Protein AF-A0A2T7DPM6-F1 (afdb_monomer_lite)

Radius of gyration: 27.2 Å; chains: 1; bounding box: 51×29×97 Å

Secondary structure (DSSP, 8-state):
----EEEEEEEE----GGG--STTEEEEEEEEETTEEEEPPPBTT-EEEEEEEEE----S-S---EEEEEEEEE---HHHHHHHHHHHHHHHHHHHHHHHHHHHS-------

Organism: NCBI:txid1504633

Foldseek 3Di:
DDWDKDKDFQAFDDDPCVVLPAPQKWKKKWKDKPNDIDIADTHSRRGGRDMDIGTDDPDPDPDIDIDIDMDIDRRDPVVVVVVVVVVVVVVVVVVVVVVVVCVVVDPPPPDD

pLDDT: mean 74.14, std 14.97, range [44.91, 93.62]

Sequence (112 aa):
MASSYLVVHVGDANVPSSSSTTPGTSYYVELRFNGQSARTEMKENARWNHIIRFPRRERPKAHYSLAIKLNCVLVGNPSKQALYLDRENYFKKKLRERERTARRFGPCTATT

Structure (mmCIF, N/CA/C/O backbone):
data_AF-A0A2T7DPM6-F1
#
_entry.id   AF-A0A2T7DPM6-F1
#
loop_
_atom_site.group_PDB
_atom_site.id
_atom_site.type_symbol
_atom_site.label_atom_id
_atom_site.label_alt_id
_atom_site.label_comp_id
_atom_site.label_asym_id
_atom_site.label_entity_id
_atom_site.label_seq_id
_atom_site.pdbx_PDB_ins_code
_atom_site.Cartn_x
_atom_site.Cartn_y
_atom_site.Cartn_z
_atom_site.occupancy
_atom_site.B_iso_or_equiv
_atom_site.auth_seq_id
_atom_site.auth_comp_id
_atom_site.auth_asym_id
_atom_site.auth_atom_id
_atom_site.pdbx_PDB_model_num
ATOM 1 N N . MET A 1 1 ? -10.639 0.651 30.450 1.00 49.66 1 MET A N 1
ATOM 2 C CA . MET A 1 1 ? -11.347 0.698 29.150 1.00 49.66 1 MET A CA 1
ATOM 3 C C . MET A 1 1 ? -10.593 -0.168 28.152 1.00 49.66 1 MET A C 1
ATOM 5 O O . MET A 1 1 ? -9.413 0.078 27.938 1.00 49.66 1 MET A O 1
ATOM 9 N N . ALA A 1 2 ? -11.222 -1.204 27.595 1.00 57.00 2 ALA A N 1
ATOM 10 C CA . ALA A 1 2 ? -10.594 -2.050 26.581 1.00 57.00 2 ALA A CA 1
ATOM 11 C C . ALA A 1 2 ? -10.635 -1.332 25.223 1.00 57.00 2 ALA A C 1
ATOM 13 O O . ALA A 1 2 ? -11.700 -1.177 24.627 1.00 57.00 2 ALA A O 1
ATOM 14 N N . SER A 1 3 ? -9.483 -0.861 24.746 1.00 66.81 3 SER A N 1
ATOM 15 C CA . SER A 1 3 ? -9.384 -0.276 23.408 1.00 66.81 3 SER A CA 1
ATOM 16 C C . SER A 1 3 ? -9.485 -1.394 22.371 1.00 66.81 3 SER A C 1
ATOM 18 O O . SER A 1 3 ? -8.663 -2.309 22.347 1.00 66.81 3 SER A O 1
ATOM 20 N N . SER A 1 4 ? -10.528 -1.353 21.544 1.00 79.38 4 SER A N 1
ATOM 21 C CA . SER A 1 4 ? -10.711 -2.296 20.440 1.00 79.38 4 SER A CA 1
ATOM 22 C C . SER A 1 4 ? -9.946 -1.804 19.212 1.00 79.38 4 SER A C 1
ATOM 24 O O . SER A 1 4 ? -10.062 -0.636 18.839 1.00 79.38 4 SER A O 1
ATOM 26 N N . TYR A 1 5 ? -9.206 -2.688 18.546 1.00 85.62 5 TYR A N 1
ATOM 27 C CA . TYR A 1 5 ? -8.448 -2.361 17.335 1.00 85.62 5 TYR A CA 1
ATOM 28 C C . TYR A 1 5 ? -8.879 -3.256 16.178 1.00 85.62 5 TYR A C 1
ATOM 30 O O . TYR A 1 5 ? -9.070 -4.456 16.359 1.00 85.62 5 TYR A O 1
ATOM 38 N N . LEU A 1 6 ? -8.970 -2.683 14.978 1.00 86.81 6 LEU A N 1
ATOM 39 C CA . LEU A 1 6 ? -8.914 -3.469 13.752 1.00 86.81 6 LEU A CA 1
ATOM 40 C C . LEU A 1 6 ? -7.441 -3.712 13.421 1.00 86.81 6 LEU A C 1
ATOM 42 O O . LEU A 1 6 ? -6.665 -2.764 13.299 1.00 86.81 6 LEU A O 1
ATOM 46 N N . VAL A 1 7 ? -7.066 -4.976 13.264 1.00 90.50 7 VAL A N 1
ATOM 47 C CA . VAL A 1 7 ? -5.715 -5.375 12.869 1.00 90.50 7 VAL A CA 1
ATOM 48 C C . VAL A 1 7 ? -5.770 -5.860 11.428 1.00 90.50 7 VAL A C 1
ATOM 50 O O . VAL A 1 7 ? -6.527 -6.772 11.112 1.00 90.50 7 VAL A O 1
ATOM 53 N N . VAL A 1 8 ? -4.977 -5.240 10.557 1.00 90.75 8 VAL A N 1
ATOM 54 C CA . VAL A 1 8 ? -4.863 -5.620 9.148 1.00 90.75 8 VAL A CA 1
ATOM 55 C C . VAL A 1 8 ? -3.450 -6.128 8.901 1.00 90.75 8 VAL A C 1
ATOM 57 O O . VAL A 1 8 ? -2.476 -5.403 9.115 1.00 90.75 8 VAL A O 1
ATOM 60 N N . HIS A 1 9 ? -3.348 -7.377 8.456 1.00 93.56 9 HIS A N 1
ATOM 61 C CA . HIS A 1 9 ? -2.093 -7.983 8.032 1.00 93.56 9 HIS A CA 1
ATOM 62 C C . HIS A 1 9 ? -1.943 -7.826 6.517 1.00 93.56 9 HIS A C 1
ATOM 64 O O . HIS A 1 9 ? -2.695 -8.423 5.748 1.00 93.56 9 HIS A O 1
ATOM 70 N N . VAL A 1 10 ? -0.982 -7.012 6.086 1.00 91.31 10 VAL A N 1
ATOM 71 C CA . VAL A 1 10 ? -0.652 -6.822 4.671 1.00 91.31 10 VAL A CA 1
ATOM 72 C C . VAL A 1 10 ? 0.499 -7.764 4.323 1.00 91.31 10 VAL A C 1
ATOM 74 O O . VAL A 1 10 ? 1.653 -7.476 4.639 1.00 91.31 10 VAL A O 1
ATOM 77 N N . GLY A 1 11 ? 0.173 -8.908 3.715 1.00 91.00 11 GLY A N 1
ATOM 78 C CA . GLY A 1 11 ? 1.147 -9.917 3.286 1.00 91.00 11 GLY A CA 1
ATOM 79 C C . GLY A 1 11 ? 1.816 -9.517 1.976 1.00 91.00 11 GLY A C 1
ATOM 80 O O . GLY A 1 11 ? 2.843 -8.835 1.969 1.00 91.00 11 GLY A O 1
ATOM 81 N N . ASP A 1 12 ? 1.199 -9.909 0.872 1.00 90.75 12 ASP A N 1
ATOM 82 C CA . ASP A 1 12 ? 1.675 -9.689 -0.486 1.00 90.75 12 ASP A CA 1
ATOM 83 C C . ASP A 1 12 ? 0.526 -9.347 -1.443 1.00 90.75 12 ASP A C 1
ATOM 85 O O . ASP A 1 12 ? -0.652 -9.512 -1.121 1.00 90.75 12 ASP A O 1
ATOM 89 N N . ALA A 1 13 ? 0.878 -8.822 -2.614 1.00 86.94 13 ALA A N 1
ATOM 90 C CA . ALA A 1 13 ? -0.063 -8.573 -3.695 1.00 86.94 13 ALA A CA 1
ATOM 91 C C . ALA A 1 13 ? 0.409 -9.267 -4.974 1.00 86.94 13 ALA A C 1
ATOM 93 O O . ALA A 1 13 ? 1.569 -9.142 -5.366 1.00 86.94 13 ALA A O 1
ATOM 94 N N . ASN A 1 14 ? -0.512 -9.952 -5.654 1.00 85.56 14 ASN A N 1
ATOM 95 C CA . ASN A 1 14 ? -0.246 -10.504 -6.975 1.00 85.56 14 ASN A CA 1
ATOM 96 C C . ASN A 1 14 ? -0.297 -9.376 -8.014 1.00 85.56 14 ASN A C 1
ATOM 98 O O . ASN A 1 14 ? -1.375 -8.894 -8.366 1.00 85.56 14 ASN A O 1
ATOM 102 N N . VAL A 1 15 ? 0.873 -8.929 -8.466 1.00 78.00 15 VAL A N 1
ATOM 103 C CA . VAL A 1 15 ? 0.995 -7.875 -9.475 1.00 78.00 15 VAL A CA 1
ATOM 104 C C . VAL A 1 15 ? 1.162 -8.528 -10.850 1.00 78.00 15 VAL A C 1
ATOM 106 O O . VAL A 1 15 ? 2.142 -9.247 -11.055 1.00 78.00 15 VAL A O 1
ATOM 109 N N . PRO A 1 16 ? 0.235 -8.308 -11.803 1.00 70.56 16 PRO A N 1
ATOM 110 C CA . PRO A 1 16 ? 0.337 -8.903 -13.128 1.00 70.56 16 PRO A CA 1
ATOM 111 C C . PRO A 1 16 ? 1.601 -8.416 -13.845 1.00 70.56 16 PRO A C 1
ATOM 113 O O . PRO A 1 16 ? 1.900 -7.224 -13.892 1.00 70.56 16 PRO A O 1
ATOM 116 N N . SER A 1 17 ? 2.340 -9.348 -14.445 1.00 60.59 17 SER A N 1
ATOM 117 C CA . SER A 1 17 ? 3.647 -9.103 -15.077 1.00 60.59 17 SER A CA 1
ATOM 118 C C . SER A 1 17 ? 3.603 -8.090 -16.230 1.00 60.59 17 SER A C 1
ATOM 120 O O . SER A 1 17 ? 4.630 -7.537 -16.612 1.00 60.59 17 SER A O 1
ATOM 122 N N . SER A 1 18 ? 2.415 -7.798 -16.767 1.00 54.69 18 SER A N 1
ATOM 123 C CA . SER A 1 18 ? 2.198 -6.765 -17.783 1.00 54.69 18 SER A CA 1
ATOM 124 C C . SER A 1 18 ? 2.455 -5.339 -17.281 1.00 54.69 18 SER A C 1
ATOM 126 O O . SER A 1 18 ? 2.639 -4.444 -18.103 1.00 54.69 18 SER A O 1
ATOM 128 N N . SER A 1 19 ? 2.516 -5.111 -15.962 1.00 53.97 19 SER A N 1
ATOM 129 C CA . SER A 1 19 ? 2.897 -3.818 -15.377 1.00 53.97 1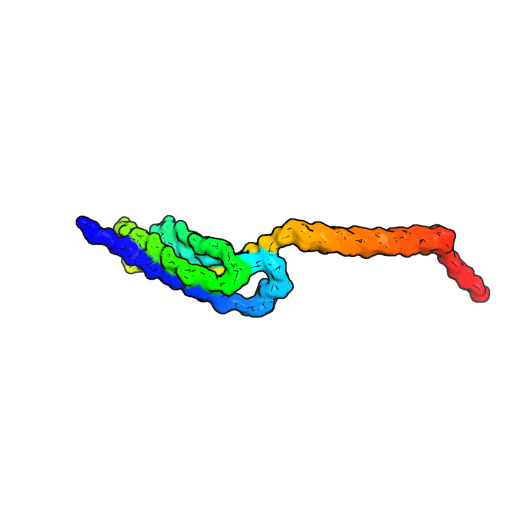9 SER A CA 1
ATOM 130 C C . SER A 1 19 ? 4.359 -3.750 -14.918 1.00 53.97 19 SER A C 1
ATOM 132 O O . SER A 1 19 ? 4.805 -2.688 -14.491 1.00 53.97 19 SER A O 1
ATOM 134 N N . SER A 1 20 ? 5.113 -4.859 -14.972 1.00 50.38 20 SER A N 1
ATOM 135 C CA . SER A 1 20 ? 6.430 -4.992 -14.326 1.00 50.38 20 SER A CA 1
ATOM 136 C C . SER A 1 20 ? 7.628 -4.895 -15.272 1.00 50.38 20 SER A C 1
ATOM 138 O O . SER A 1 20 ? 8.747 -5.206 -14.868 1.00 50.38 20 SER A O 1
ATOM 140 N N . THR A 1 21 ? 7.444 -4.474 -16.524 1.00 51.62 21 THR A N 1
ATOM 141 C CA . THR A 1 21 ? 8.556 -4.391 -17.487 1.00 51.62 21 THR A CA 1
ATOM 142 C C . THR A 1 21 ? 9.568 -3.296 -17.132 1.00 51.62 21 THR A C 1
ATOM 144 O O . THR A 1 21 ? 10.673 -3.284 -17.673 1.00 51.62 21 THR A O 1
ATOM 147 N N . THR A 1 22 ? 9.224 -2.389 -16.211 1.00 58.03 22 THR A N 1
ATOM 148 C CA . THR A 1 22 ? 10.083 -1.261 -15.841 1.00 58.03 22 THR A CA 1
ATOM 149 C C . THR A 1 22 ? 10.849 -1.553 -14.545 1.00 58.03 22 THR A C 1
ATOM 151 O O . THR A 1 22 ? 10.263 -1.489 -13.456 1.00 58.03 22 THR A O 1
ATOM 154 N N . PRO A 1 23 ? 12.161 -1.855 -14.610 1.00 63.22 23 PRO A N 1
ATOM 155 C CA . PRO A 1 23 ? 12.997 -1.943 -13.416 1.00 63.22 23 PRO A CA 1
ATOM 156 C C . PRO A 1 23 ? 12.974 -0.616 -12.640 1.00 63.22 23 PRO A C 1
ATOM 158 O O . PRO A 1 23 ? 13.091 0.453 -13.240 1.00 63.22 23 PRO A O 1
ATOM 161 N N . GLY A 1 24 ? 12.834 -0.693 -11.312 1.00 67.25 24 GLY A N 1
ATOM 162 C CA . GLY A 1 24 ? 12.637 0.466 -10.428 1.00 67.25 24 GLY A CA 1
ATOM 163 C C . GLY A 1 24 ? 11.172 0.773 -10.095 1.00 67.25 24 GLY A C 1
ATOM 164 O O . GLY A 1 24 ? 10.876 1.826 -9.539 1.00 67.25 24 GLY A O 1
ATOM 165 N N . THR A 1 25 ? 10.225 -0.111 -10.423 1.00 76.56 25 THR A N 1
ATOM 166 C CA . THR A 1 25 ? 8.833 0.051 -9.974 1.00 76.56 25 THR A CA 1
ATOM 167 C C . THR A 1 25 ? 8.697 -0.414 -8.526 1.00 76.56 25 THR A C 1
ATOM 169 O O . THR A 1 25 ? 8.928 -1.580 -8.223 1.00 76.56 25 THR A O 1
ATOM 172 N N . SER A 1 26 ? 8.304 0.493 -7.635 1.00 85.12 26 SER A N 1
ATOM 173 C CA . SER A 1 26 ? 7.989 0.207 -6.236 1.00 85.12 26 SER A CA 1
ATOM 174 C C . SER A 1 26 ? 6.490 0.304 -5.983 1.00 85.12 26 SER A C 1
ATOM 176 O O . SER A 1 26 ? 5.796 1.132 -6.569 1.00 85.12 26 SER A O 1
ATOM 178 N N . TYR A 1 27 ? 5.987 -0.517 -5.071 1.00 87.06 27 TYR A N 1
ATOM 179 C CA . TYR A 1 27 ? 4.572 -0.589 -4.728 1.00 87.06 27 TYR A CA 1
ATOM 180 C C . TYR A 1 27 ? 4.359 -0.214 -3.269 1.00 87.06 27 TYR A C 1
ATOM 182 O O . TYR A 1 27 ? 5.204 -0.496 -2.420 1.00 87.06 27 TYR A O 1
ATOM 190 N N . TYR A 1 28 ? 3.203 0.359 -2.953 1.00 90.38 28 TYR A N 1
ATOM 191 C CA . TYR A 1 28 ? 2.735 0.498 -1.575 1.00 90.38 28 TYR A CA 1
ATOM 192 C C . TYR A 1 28 ? 1.218 0.334 -1.504 1.00 90.38 28 TYR A C 1
ATOM 194 O O . TYR A 1 28 ? 0.493 0.632 -2.457 1.00 90.38 28 TYR A O 1
ATOM 202 N N . VAL A 1 29 ? 0.734 -0.121 -0.354 1.00 92.38 29 VAL A N 1
ATOM 203 C CA . VAL A 1 29 ? -0.693 -0.262 -0.074 1.00 92.38 29 VAL A CA 1
ATOM 204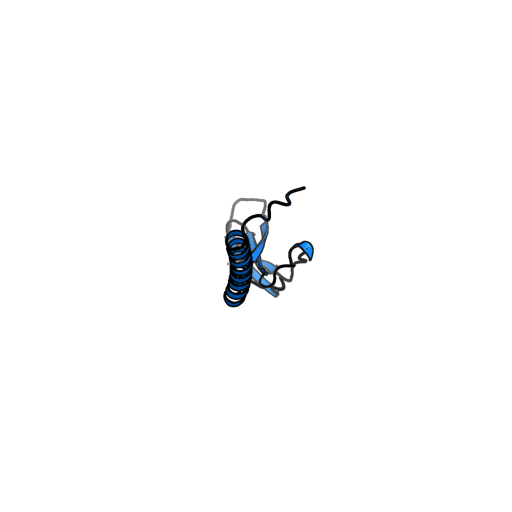 C C . VAL A 1 29 ? -1.136 0.899 0.800 1.00 92.38 29 VAL A C 1
ATOM 206 O O . VAL A 1 29 ? -0.529 1.180 1.832 1.00 92.38 29 VAL A O 1
ATOM 209 N N . GLU A 1 30 ? -2.207 1.571 0.393 1.00 93.62 30 GLU A N 1
ATOM 210 C CA . GLU A 1 30 ? -2.927 2.538 1.213 1.00 93.62 30 GLU A CA 1
ATOM 211 C C . GLU A 1 30 ? -4.199 1.877 1.754 1.00 93.62 30 GLU A C 1
ATOM 213 O O . GLU A 1 30 ? -5.039 1.380 1.001 1.00 93.62 30 GLU A O 1
ATOM 218 N N . LEU A 1 31 ? -4.330 1.869 3.077 1.00 92.62 31 LEU A N 1
ATOM 219 C CA . LEU A 1 31 ? -5.487 1.371 3.802 1.00 92.62 31 LEU A CA 1
ATOM 220 C C . LEU A 1 31 ? -6.254 2.549 4.384 1.00 92.62 31 LEU A C 1
ATOM 222 O O . LEU A 1 31 ? -5.674 3.415 5.043 1.00 92.62 31 LEU A O 1
ATOM 226 N N . ARG A 1 32 ? -7.572 2.556 4.197 1.00 90.56 32 ARG A N 1
ATOM 227 C CA . ARG A 1 32 ? -8.462 3.534 4.821 1.00 90.56 32 ARG A CA 1
ATOM 228 C C . ARG A 1 32 ? -9.534 2.830 5.628 1.00 90.56 32 ARG A C 1
ATOM 230 O O . ARG A 1 32 ? -10.309 2.044 5.089 1.00 90.56 32 ARG A O 1
ATOM 237 N N . PHE A 1 33 ? -9.597 3.159 6.911 1.00 87.94 33 PHE A N 1
ATOM 238 C CA . PHE A 1 33 ? -10.586 2.630 7.834 1.00 87.94 33 PHE A CA 1
ATOM 239 C C . PHE A 1 33 ? -11.135 3.744 8.716 1.00 87.94 33 PHE A C 1
ATOM 241 O O . PHE A 1 33 ? -10.394 4.431 9.415 1.00 87.94 33 PHE A O 1
ATOM 248 N N . ASN A 1 34 ? -12.455 3.924 8.704 1.00 84.06 34 ASN A N 1
ATOM 249 C CA . ASN A 1 34 ? -13.153 4.847 9.602 1.00 84.06 34 ASN A CA 1
ATOM 250 C C . ASN A 1 34 ? -12.569 6.284 9.629 1.00 84.06 34 ASN A C 1
ATOM 252 O O . ASN A 1 34 ? -12.461 6.921 10.678 1.00 84.06 34 ASN A O 1
ATOM 256 N N . GLY A 1 35 ? -12.185 6.809 8.460 1.00 81.94 35 GLY A N 1
ATOM 257 C CA . GLY A 1 35 ? -11.573 8.138 8.319 1.00 81.94 35 GLY A CA 1
ATOM 258 C C . GLY A 1 35 ? -10.107 8.229 8.756 1.00 81.94 35 GLY A C 1
ATOM 259 O O . GLY A 1 35 ? -9.556 9.322 8.763 1.00 81.94 35 GLY A O 1
ATOM 260 N N . GLN A 1 36 ? -9.482 7.111 9.115 1.00 87.00 36 GLN A N 1
ATOM 261 C CA . GLN A 1 36 ? -8.041 6.999 9.299 1.00 87.00 36 GLN A CA 1
ATOM 262 C C . GLN A 1 36 ? -7.430 6.402 8.035 1.00 87.00 36 GLN A C 1
ATOM 264 O O . GLN A 1 36 ? -7.997 5.487 7.438 1.00 87.00 36 GLN A O 1
ATOM 269 N N . SER A 1 37 ? -6.273 6.915 7.643 1.00 90.62 37 SER A N 1
ATOM 270 C CA . SER A 1 37 ? -5.477 6.400 6.535 1.00 90.62 37 SER A CA 1
ATOM 271 C C . SER A 1 37 ? -4.131 5.930 7.060 1.00 90.62 37 SER A C 1
ATOM 273 O O . SER A 1 37 ? -3.492 6.637 7.838 1.00 90.62 37 SER A O 1
ATOM 275 N N . ALA A 1 38 ? -3.686 4.770 6.605 1.00 91.06 38 ALA A N 1
ATOM 276 C CA . ALA A 1 38 ? -2.344 4.266 6.840 1.00 91.06 38 ALA A CA 1
ATOM 277 C C . ALA A 1 38 ? -1.774 3.744 5.524 1.00 91.06 38 ALA A C 1
ATOM 279 O O . ALA A 1 38 ? -2.519 3.326 4.638 1.00 91.06 38 ALA A O 1
ATOM 280 N N . ARG A 1 39 ? -0.452 3.758 5.397 1.00 92.25 39 ARG A N 1
ATOM 281 C CA . ARG A 1 39 ? 0.239 3.210 4.231 1.00 92.25 39 ARG A CA 1
ATOM 282 C C . ARG A 1 39 ? 1.357 2.282 4.663 1.00 92.25 39 ARG A C 1
ATOM 284 O O . ARG A 1 39 ? 1.943 2.488 5.723 1.00 92.25 39 ARG A O 1
ATOM 291 N N . THR A 1 40 ? 1.647 1.287 3.840 1.00 91.69 40 THR A N 1
ATOM 292 C CA . THR A 1 40 ? 2.851 0.469 3.990 1.00 91.69 40 THR A CA 1
ATOM 293 C C . THR A 1 40 ? 4.076 1.202 3.447 1.00 91.69 40 THR A C 1
ATOM 295 O O . THR A 1 40 ? 3.965 2.211 2.745 1.00 91.69 40 THR A O 1
ATOM 298 N N . GLU A 1 41 ? 5.255 0.662 3.739 1.00 89.25 41 GLU A N 1
ATOM 299 C CA . GLU A 1 41 ? 6.491 1.043 3.058 1.00 89.25 41 GLU A CA 1
ATOM 300 C C . GLU A 1 41 ? 6.416 0.759 1.553 1.00 89.25 41 GLU A C 1
ATOM 302 O O . GLU A 1 41 ? 5.619 -0.066 1.095 1.00 89.25 41 GLU A O 1
ATOM 307 N N . MET A 1 42 ? 7.262 1.433 0.778 1.00 88.38 42 MET A N 1
ATOM 308 C CA . MET A 1 42 ? 7.413 1.149 -0.645 1.00 88.38 42 MET A CA 1
ATOM 309 C C . MET A 1 42 ? 8.329 -0.059 -0.844 1.00 88.38 42 MET A C 1
ATOM 311 O O . MET A 1 42 ? 9.432 -0.089 -0.307 1.00 88.38 42 MET A O 1
ATOM 315 N N . LYS A 1 43 ? 7.879 -1.052 -1.616 1.00 85.06 43 LYS A N 1
ATOM 316 C CA . LYS A 1 43 ? 8.653 -2.260 -1.926 1.00 85.06 43 LYS A CA 1
ATOM 317 C C . LYS A 1 43 ? 8.496 -2.666 -3.384 1.00 85.06 43 LYS A C 1
ATOM 319 O O . LYS A 1 43 ? 7.384 -2.692 -3.902 1.00 85.06 43 LYS A O 1
ATOM 324 N N . GLU A 1 44 ? 9.597 -3.033 -4.032 1.00 82.69 44 GLU A N 1
ATOM 325 C CA . GLU A 1 44 ? 9.605 -3.454 -5.443 1.00 82.69 44 GLU A CA 1
ATOM 326 C C . GLU A 1 44 ? 8.925 -4.809 -5.663 1.00 82.69 44 GLU A C 1
ATOM 328 O O . GLU A 1 44 ? 8.250 -5.021 -6.663 1.00 82.69 44 GLU A O 1
ATOM 333 N N . ASN A 1 45 ? 9.047 -5.721 -4.699 1.00 82.81 45 ASN A N 1
ATOM 334 C CA . ASN A 1 45 ? 8.499 -7.073 -4.794 1.00 82.81 45 ASN A CA 1
ATOM 335 C C . ASN A 1 45 ? 7.030 -7.186 -4.355 1.00 82.81 45 ASN A C 1
ATOM 337 O O . ASN A 1 45 ? 6.501 -8.291 -4.357 1.00 82.81 45 ASN A O 1
ATOM 341 N N . ALA A 1 46 ? 6.393 -6.085 -3.935 1.00 85.19 46 ALA A N 1
ATOM 342 C CA . ALA A 1 46 ? 5.027 -6.073 -3.402 1.00 85.19 46 ALA A CA 1
ATOM 343 C C . ALA A 1 46 ? 4.781 -7.090 -2.258 1.00 85.19 46 ALA A C 1
ATOM 345 O O . ALA A 1 46 ? 3.686 -7.638 -2.129 1.00 85.19 46 ALA A O 1
ATOM 346 N N . ARG A 1 47 ? 5.797 -7.348 -1.415 1.00 89.00 47 ARG A N 1
ATOM 347 C CA . ARG A 1 47 ? 5.692 -8.208 -0.218 1.00 89.00 47 ARG A CA 1
ATOM 348 C C . ARG A 1 47 ? 6.044 -7.420 1.034 1.00 89.00 47 ARG A C 1
ATOM 350 O O . ARG A 1 47 ? 7.212 -7.111 1.280 1.00 89.00 47 ARG A O 1
ATOM 357 N N . TRP A 1 48 ? 5.048 -7.105 1.852 1.00 92.12 48 TRP A N 1
ATOM 358 C CA . TRP A 1 48 ? 5.229 -6.260 3.029 1.00 92.12 48 TRP A CA 1
ATOM 359 C C . TRP A 1 48 ? 5.416 -7.055 4.309 1.00 92.12 48 TRP A C 1
ATOM 361 O O . TRP A 1 48 ? 6.349 -6.724 5.040 1.00 92.12 48 TRP A O 1
ATOM 371 N N . ASN A 1 49 ? 4.589 -8.079 4.550 1.00 91.50 49 ASN A N 1
ATOM 372 C CA . ASN A 1 49 ? 4.464 -8.751 5.853 1.00 91.50 49 ASN A CA 1
ATOM 373 C C . ASN A 1 49 ? 4.339 -7.735 6.998 1.00 91.50 49 ASN A C 1
ATOM 375 O O . ASN A 1 49 ? 5.038 -7.804 8.007 1.00 91.50 49 ASN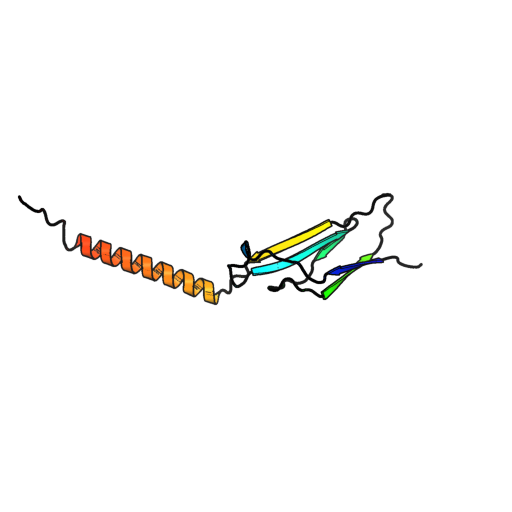 A O 1
ATOM 379 N N . HIS A 1 50 ? 3.488 -6.731 6.789 1.00 89.12 50 HIS A N 1
ATOM 380 C CA . HIS A 1 50 ? 3.376 -5.573 7.662 1.00 89.12 50 HIS A CA 1
ATOM 381 C C . HIS A 1 50 ? 2.020 -5.552 8.363 1.00 89.12 50 HIS A C 1
ATOM 383 O O . HIS A 1 50 ? 0.978 -5.782 7.746 1.00 89.12 50 HIS A O 1
ATOM 389 N N . ILE A 1 51 ? 2.026 -5.237 9.658 1.00 92.50 51 ILE A N 1
ATOM 390 C CA . ILE A 1 51 ? 0.816 -5.174 10.479 1.00 92.50 51 ILE A CA 1
ATOM 391 C C . ILE A 1 51 ? 0.448 -3.715 10.705 1.00 92.50 51 ILE A C 1
ATOM 393 O O . ILE A 1 51 ? 1.238 -2.934 11.230 1.00 92.50 51 ILE A O 1
ATOM 397 N N . ILE A 1 52 ? -0.781 -3.355 10.346 1.00 91.19 52 ILE A N 1
ATOM 398 C CA . ILE A 1 52 ? -1.339 -2.026 10.589 1.00 91.19 52 ILE A CA 1
ATOM 399 C C . ILE A 1 52 ? -2.507 -2.163 11.561 1.00 91.19 52 ILE A C 1
ATOM 401 O O . ILE A 1 52 ? -3.393 -2.999 11.380 1.00 91.19 52 ILE A O 1
ATOM 405 N N . ARG A 1 53 ? -2.503 -1.337 12.610 1.00 91.00 53 ARG A N 1
ATOM 406 C CA . ARG A 1 53 ? -3.544 -1.319 13.642 1.00 91.00 53 ARG A CA 1
ATOM 407 C C . ARG A 1 53 ? -4.330 -0.021 13.553 1.00 91.00 53 ARG A C 1
ATOM 409 O O . ARG A 1 53 ? -3.749 1.056 13.639 1.00 91.00 53 ARG A O 1
ATOM 416 N N . PHE A 1 54 ? -5.646 -0.130 13.432 1.00 88.12 54 PHE A N 1
ATOM 417 C CA . PHE A 1 54 ? -6.554 1.008 13.463 1.00 88.12 54 PHE A CA 1
ATOM 418 C C . PHE A 1 54 ? -7.352 1.002 14.770 1.00 88.12 54 PHE A C 1
ATOM 420 O O . PHE A 1 54 ? -8.138 0.075 14.991 1.00 88.12 54 PHE A O 1
ATOM 427 N N . PRO A 1 55 ? -7.200 2.012 15.644 1.00 85.69 55 PRO A N 1
ATOM 428 C CA . PRO A 1 55 ? -8.055 2.150 16.816 1.00 85.69 55 PRO A CA 1
ATOM 429 C C . PRO A 1 55 ? -9.512 2.335 16.393 1.00 85.69 55 PRO A C 1
ATOM 431 O O . PRO A 1 55 ? -9.829 3.160 15.523 1.00 85.69 55 PRO A O 1
ATOM 434 N N . ARG A 1 56 ? -10.410 1.577 17.027 1.00 76.94 56 ARG A N 1
ATOM 435 C CA . ARG A 1 56 ? -11.852 1.714 16.836 1.00 76.94 56 ARG A CA 1
ATOM 436 C C . ARG A 1 56 ? -12.279 3.063 17.406 1.00 76.94 56 ARG A C 1
ATOM 438 O O . ARG A 1 56 ? -12.259 3.271 18.612 1.00 76.94 56 ARG A O 1
ATOM 445 N N . ARG A 1 57 ? -12.663 3.989 16.529 1.00 73.44 57 ARG A N 1
ATOM 446 C CA . ARG A 1 57 ? -13.352 5.216 16.942 1.00 73.44 57 ARG A CA 1
ATOM 447 C C . ARG A 1 57 ? -14.835 4.914 17.095 1.00 73.44 57 ARG A C 1
ATOM 449 O O . ARG A 1 57 ? -15.419 4.292 16.202 1.00 73.44 57 ARG A O 1
ATOM 456 N N . GLU A 1 58 ? -15.422 5.377 18.192 1.00 65.62 58 GLU A N 1
ATOM 457 C CA . GLU A 1 58 ? -16.868 5.437 18.386 1.00 65.62 58 GLU A CA 1
ATOM 458 C C . GLU A 1 58 ? -17.443 6.381 17.330 1.00 65.62 58 GLU A C 1
ATOM 460 O O . GLU A 1 58 ? -17.454 7.601 17.465 1.00 65.62 58 GLU A O 1
ATOM 465 N N . ARG A 1 59 ? -17.822 5.814 16.188 1.00 63.41 59 ARG A N 1
ATOM 466 C CA . ARG A 1 59 ? -18.653 6.500 15.210 1.00 63.41 59 ARG A CA 1
ATOM 467 C C . ARG A 1 59 ? -20.025 5.842 15.224 1.00 63.41 59 ARG A C 1
ATOM 469 O O . ARG A 1 59 ? -20.082 4.615 15.261 1.00 63.41 59 ARG A O 1
ATOM 476 N N . PRO A 1 60 ? -21.108 6.619 15.079 1.00 59.28 60 PRO A N 1
ATOM 477 C CA . PRO A 1 60 ? -22.478 6.104 15.082 1.00 59.28 60 PRO A CA 1
ATOM 478 C C . PRO A 1 60 ? -22.845 5.323 13.805 1.00 59.28 60 PRO A C 1
ATOM 480 O O . PRO A 1 60 ? -24.014 5.050 13.559 1.00 59.28 60 PRO A O 1
ATOM 483 N N . LYS A 1 61 ? -21.875 4.981 12.944 1.00 59.62 61 LYS A N 1
ATOM 484 C CA . LYS A 1 61 ? -22.153 4.284 11.685 1.00 59.62 61 LYS A CA 1
ATOM 485 C C . LYS A 1 61 ? -22.164 2.775 11.913 1.00 59.62 61 LYS A C 1
ATOM 487 O O . LYS A 1 61 ? -21.138 2.196 12.254 1.00 59.62 61 LYS A O 1
ATOM 492 N N . ALA A 1 62 ? -23.317 2.163 11.642 1.00 59.34 62 ALA A N 1
ATOM 493 C CA . ALA A 1 62 ? -23.554 0.720 11.704 1.00 59.34 62 ALA A CA 1
ATOM 494 C C . ALA A 1 62 ? -22.706 -0.100 10.708 1.00 59.34 62 ALA A C 1
ATOM 496 O O . ALA A 1 62 ? -22.558 -1.305 10.878 1.00 59.34 62 ALA A O 1
ATOM 497 N N . HIS A 1 63 ? -22.111 0.544 9.697 1.00 66.19 63 HIS A N 1
ATOM 498 C CA . HIS A 1 63 ? -21.266 -0.109 8.699 1.00 66.19 63 HIS A CA 1
ATOM 499 C C . HIS A 1 63 ? -19.818 0.376 8.777 1.00 66.19 63 HIS A C 1
ATOM 501 O O . HIS A 1 63 ? -19.511 1.546 8.529 1.00 66.19 63 HIS A O 1
ATOM 507 N N . TYR A 1 64 ? -18.921 -0.560 9.081 1.00 75.56 64 TYR A N 1
ATOM 508 C CA . TYR A 1 64 ? -17.481 -0.382 8.967 1.0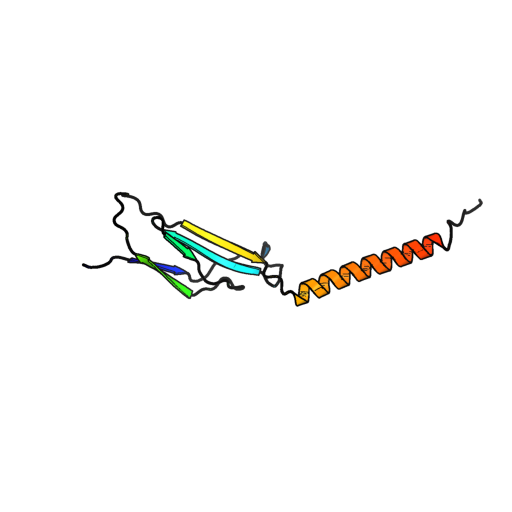0 75.56 64 TYR A CA 1
ATOM 509 C C . TYR A 1 64 ? -17.026 -0.803 7.566 1.00 75.56 64 TYR A C 1
ATOM 511 O O . TYR A 1 64 ? -17.347 -1.898 7.113 1.00 75.56 64 TYR A O 1
ATOM 519 N N . SER A 1 65 ? -16.263 0.051 6.884 1.00 82.94 65 SER A N 1
ATOM 520 C CA . SER A 1 65 ? -15.655 -0.255 5.586 1.00 82.94 65 SER A CA 1
ATOM 521 C C . SER A 1 65 ? -14.140 -0.091 5.655 1.00 82.94 65 SER A C 1
ATOM 523 O O . SER A 1 65 ? -13.624 0.892 6.197 1.00 82.94 65 SER A O 1
ATOM 525 N N . LEU A 1 66 ? -13.432 -1.084 5.118 1.00 87.56 66 LEU A N 1
ATOM 526 C CA . LEU A 1 66 ? -11.996 -1.041 4.871 1.00 87.56 66 LEU A CA 1
ATOM 527 C C . LEU A 1 66 ? -11.802 -0.866 3.367 1.00 87.56 66 LEU A C 1
ATOM 529 O O . LEU A 1 66 ? -12.167 -1.745 2.591 1.00 87.56 66 LEU A O 1
ATOM 533 N N . ALA A 1 67 ? -11.241 0.267 2.957 1.00 89.19 67 ALA A N 1
ATOM 534 C CA . ALA A 1 67 ? -10.832 0.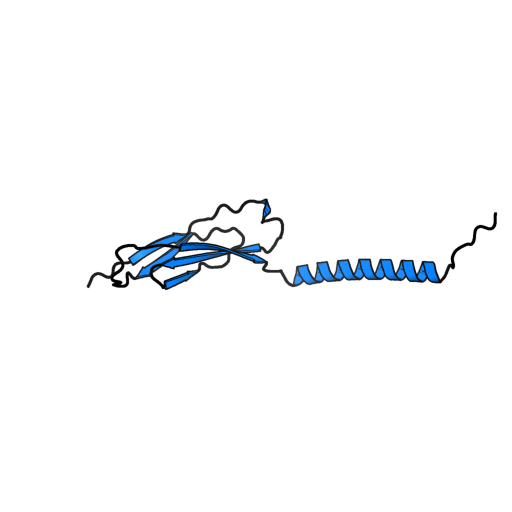475 1.576 1.00 89.19 67 ALA A CA 1
ATOM 535 C C . ALA A 1 67 ? -9.338 0.173 1.445 1.00 89.19 67 ALA A C 1
ATOM 537 O O . ALA A 1 67 ? -8.527 0.667 2.234 1.00 89.19 67 ALA A O 1
ATOM 538 N N . ILE A 1 68 ? -8.992 -0.632 0.445 1.00 91.06 68 ILE A N 1
ATOM 539 C CA . ILE A 1 68 ? -7.625 -1.057 0.148 1.00 91.06 68 ILE A CA 1
ATOM 540 C C . ILE A 1 68 ? -7.288 -0.555 -1.248 1.00 91.06 68 ILE A C 1
ATOM 542 O O . ILE A 1 68 ? -8.037 -0.801 -2.193 1.00 91.06 68 ILE A O 1
ATOM 546 N N . LYS A 1 69 ? -6.168 0.152 -1.381 1.00 91.12 69 LYS A N 1
ATOM 547 C CA . LYS A 1 69 ? -5.677 0.636 -2.669 1.00 91.12 69 LYS A CA 1
ATOM 548 C C . LYS A 1 69 ? -4.211 0.264 -2.838 1.00 91.12 69 LYS A C 1
ATOM 550 O O . LYS A 1 69 ? -3.381 0.639 -2.015 1.00 91.12 69 LYS A O 1
ATOM 555 N N . LEU A 1 70 ? -3.900 -0.451 -3.914 1.00 88.00 70 LEU A N 1
ATOM 556 C CA . LEU A 1 70 ? -2.528 -0.701 -4.343 1.00 88.00 70 LEU A CA 1
ATOM 557 C C . LEU A 1 70 ? -2.087 0.443 -5.257 1.00 88.00 70 LEU A C 1
ATOM 559 O O . LEU A 1 70 ? -2.774 0.763 -6.224 1.00 88.00 70 LEU A O 1
ATOM 563 N N . ASN A 1 71 ? -0.950 1.056 -4.947 1.00 86.56 71 ASN A N 1
ATOM 564 C CA . ASN A 1 71 ? -0.358 2.109 -5.762 1.00 86.56 71 ASN A CA 1
ATOM 565 C C . ASN A 1 71 ? 1.029 1.668 -6.246 1.00 86.56 71 ASN A C 1
ATOM 567 O O . ASN A 1 71 ? 1.779 1.030 -5.504 1.00 86.56 71 ASN A O 1
ATOM 571 N N . CYS A 1 72 ? 1.372 2.039 -7.479 1.00 81.88 72 CYS A N 1
ATOM 572 C CA . CYS A 1 72 ? 2.679 1.812 -8.091 1.00 81.88 72 CYS A CA 1
ATOM 573 C C . CYS A 1 72 ? 3.389 3.149 -8.340 1.00 81.88 72 CYS A C 1
ATOM 575 O O . CYS A 1 72 ? 2.773 4.115 -8.791 1.00 81.88 72 CYS A O 1
ATOM 577 N N . VAL A 1 73 ? 4.688 3.199 -8.064 1.00 79.62 73 VAL A N 1
ATOM 578 C CA . VAL A 1 73 ? 5.544 4.372 -8.258 1.00 79.62 73 VAL A CA 1
ATOM 579 C C . VAL A 1 73 ? 6.789 3.939 -9.018 1.00 79.62 73 VAL A C 1
ATOM 581 O O . VAL A 1 73 ? 7.476 3.004 -8.613 1.00 79.62 73 VAL A O 1
ATOM 584 N N . LEU A 1 74 ? 7.096 4.634 -10.111 1.00 71.75 74 LEU A N 1
ATOM 585 C CA . LEU A 1 74 ? 8.362 4.475 -10.821 1.00 71.75 74 LEU A CA 1
ATOM 586 C C . LEU A 1 74 ? 9.449 5.227 -10.048 1.00 71.75 74 LEU A C 1
ATOM 588 O O . LEU A 1 74 ? 9.590 6.442 -10.173 1.00 71.75 74 LEU A O 1
ATOM 592 N N . VAL A 1 75 ? 10.216 4.504 -9.238 1.00 61.66 75 VAL A N 1
ATOM 593 C CA . VAL A 1 75 ? 11.428 5.019 -8.602 1.00 61.66 75 VAL A CA 1
ATOM 594 C C . VAL A 1 75 ? 12.549 4.886 -9.628 1.00 61.66 75 VAL A C 1
ATOM 596 O O . VAL A 1 75 ? 13.283 3.901 -9.692 1.00 61.66 75 VAL A O 1
ATOM 599 N N . GLY A 1 76 ? 12.626 5.875 -10.518 1.00 52.50 76 GLY A N 1
ATOM 600 C CA . GLY A 1 76 ? 13.708 5.967 -11.487 1.00 52.50 76 GLY A CA 1
ATOM 601 C C . GLY A 1 76 ? 15.047 6.022 -10.759 1.00 52.50 76 GLY A C 1
ATOM 602 O O . GLY A 1 76 ? 15.313 6.955 -10.010 1.00 52.50 76 GLY A O 1
ATOM 603 N N . ASN A 1 77 ? 15.897 5.023 -10.983 1.00 49.88 77 ASN A N 1
ATOM 604 C CA . ASN A 1 77 ? 17.282 5.066 -10.535 1.00 49.88 77 ASN A CA 1
ATOM 605 C C . ASN A 1 77 ? 17.973 6.193 -11.339 1.00 49.88 77 ASN A C 1
ATOM 607 O O . ASN A 1 77 ? 18.055 6.060 -12.569 1.00 49.88 77 ASN A O 1
ATOM 611 N N . PRO A 1 78 ? 18.425 7.306 -10.724 1.00 52.34 78 PRO A N 1
ATOM 612 C CA . PRO A 1 78 ? 18.911 8.481 -11.462 1.00 52.34 78 PRO A CA 1
ATOM 613 C C . PRO A 1 78 ? 20.071 8.128 -12.406 1.00 52.34 78 PRO A C 1
ATOM 615 O O . PRO A 1 78 ? 20.179 8.656 -13.513 1.00 52.34 78 PRO A O 1
ATOM 618 N N . SER A 1 79 ? 20.871 7.128 -12.034 1.00 53.56 79 SER A N 1
ATOM 619 C CA . SER A 1 79 ? 21.982 6.589 -12.822 1.00 53.56 79 SER A CA 1
ATOM 620 C C . SER A 1 79 ? 21.536 5.929 -14.133 1.00 53.56 79 SER A C 1
ATOM 622 O O . SER A 1 79 ? 22.239 6.001 -15.137 1.00 53.56 79 SER A O 1
ATOM 624 N N . LYS A 1 80 ? 20.357 5.290 -14.161 1.00 49.84 80 LYS A N 1
ATOM 625 C CA . LYS A 1 80 ? 19.814 4.677 -15.386 1.00 49.84 80 LYS A CA 1
ATOM 626 C C . LYS A 1 80 ? 19.107 5.702 -16.271 1.00 49.84 80 LYS A C 1
ATOM 628 O O . LYS A 1 80 ? 19.177 5.567 -17.487 1.00 49.84 80 LYS A O 1
ATOM 633 N N . GLN A 1 81 ? 18.494 6.741 -15.697 1.00 50.03 81 GLN A N 1
ATOM 634 C CA . GLN A 1 81 ? 17.968 7.866 -16.483 1.00 50.03 81 GLN A CA 1
ATOM 635 C C . GLN A 1 81 ? 19.087 8.576 -17.250 1.00 50.03 81 GLN A C 1
ATOM 637 O O . GLN A 1 81 ? 18.929 8.819 -18.443 1.00 50.03 81 GLN A O 1
ATOM 642 N N . ALA A 1 82 ? 20.240 8.806 -16.615 1.00 53.31 82 ALA A N 1
ATOM 643 C CA . ALA A 1 82 ? 21.408 9.374 -17.286 1.00 53.31 82 ALA A CA 1
ATOM 644 C C . ALA A 1 82 ? 21.858 8.529 -18.494 1.00 53.31 82 ALA A C 1
ATOM 646 O O . ALA A 1 82 ? 22.076 9.077 -19.570 1.00 53.31 82 ALA A O 1
ATOM 647 N N . LEU A 1 83 ? 21.904 7.197 -18.362 1.00 54.62 83 LEU A N 1
ATOM 648 C CA . LEU A 1 83 ? 22.254 6.293 -19.469 1.00 54.62 83 LEU A CA 1
ATOM 649 C C . LEU A 1 83 ? 21.223 6.305 -20.613 1.00 54.62 83 LEU A C 1
ATOM 651 O O . LEU A 1 83 ? 21.600 6.205 -21.780 1.00 54.62 83 LEU A O 1
ATOM 655 N N . TYR A 1 84 ? 19.928 6.438 -20.306 1.00 53.94 84 TYR A N 1
ATOM 656 C CA . TYR A 1 84 ? 18.882 6.563 -21.328 1.00 53.94 84 TYR A CA 1
ATOM 657 C C . TYR A 1 84 ? 18.963 7.900 -22.075 1.00 53.94 84 TYR A C 1
ATOM 659 O O . TYR A 1 84 ? 18.921 7.912 -23.307 1.00 53.94 84 TYR A O 1
ATOM 667 N N . LEU A 1 85 ? 19.145 9.008 -21.349 1.00 58.84 85 LEU A N 1
ATOM 668 C CA . LEU A 1 85 ? 19.339 10.333 -21.943 1.00 58.84 85 LEU A CA 1
ATOM 669 C C . LEU A 1 85 ? 20.606 10.392 -22.806 1.00 58.84 85 LEU A C 1
ATOM 671 O O . LEU A 1 85 ? 20.586 10.984 -23.885 1.00 58.84 85 LEU A O 1
ATOM 675 N N . ASP A 1 86 ? 21.691 9.747 -22.377 1.00 61.84 86 ASP A N 1
ATOM 676 C CA . ASP A 1 86 ? 22.939 9.711 -23.140 1.00 61.84 86 ASP A CA 1
ATOM 677 C C . ASP A 1 86 ? 22.783 8.914 -24.447 1.00 61.84 86 ASP A C 1
ATOM 679 O O . ASP A 1 86 ? 23.225 9.343 -25.517 1.00 61.84 86 ASP A O 1
ATOM 683 N N . ARG A 1 87 ? 22.027 7.807 -24.411 1.00 66.31 87 ARG A N 1
ATOM 684 C CA . ARG A 1 87 ? 21.709 7.011 -25.605 1.00 66.31 87 ARG A CA 1
ATOM 685 C C . ARG A 1 87 ? 20.835 7.779 -26.604 1.00 66.31 87 ARG A C 1
ATOM 687 O O . ARG A 1 87 ? 21.114 7.744 -27.803 1.00 66.31 87 ARG A O 1
ATOM 694 N N . GLU A 1 88 ? 19.815 8.504 -26.145 1.00 68.31 88 GLU A N 1
ATOM 695 C CA . GLU A 1 88 ? 19.001 9.364 -27.021 1.00 68.31 88 GLU A CA 1
ATOM 696 C C . GLU A 1 88 ? 19.812 10.514 -27.628 1.00 68.31 88 GLU A C 1
ATOM 698 O O . GLU A 1 88 ? 19.676 10.822 -28.818 1.00 68.31 88 GLU A O 1
ATOM 703 N N . ASN A 1 89 ? 20.689 11.134 -26.835 1.00 75.88 89 ASN A N 1
ATOM 704 C CA . ASN A 1 89 ? 21.576 12.191 -27.305 1.00 75.88 89 ASN A CA 1
ATOM 705 C C . ASN A 1 89 ? 22.568 11.675 -28.351 1.00 75.88 89 ASN A C 1
ATOM 707 O O . ASN A 1 89 ? 22.796 12.353 -29.358 1.00 75.88 89 ASN A O 1
ATOM 711 N N . TYR A 1 90 ? 23.091 10.459 -28.175 1.00 75.69 90 TYR A N 1
ATOM 712 C CA . TYR A 1 90 ? 23.933 9.790 -29.163 1.00 75.69 90 TYR A CA 1
ATOM 713 C C . TYR A 1 90 ? 23.198 9.580 -30.495 1.00 75.69 90 TYR A C 1
ATOM 715 O O . TYR A 1 90 ? 23.716 9.960 -31.548 1.00 75.69 90 TYR A O 1
ATOM 723 N N . PHE A 1 91 ? 21.966 9.056 -30.472 1.00 73.88 91 PHE A N 1
ATOM 724 C CA . PHE A 1 91 ? 21.174 8.870 -31.695 1.00 73.88 91 PHE A CA 1
ATOM 725 C C . PHE A 1 91 ? 20.853 10.198 -32.386 1.00 73.88 91 PHE A C 1
ATOM 727 O O . PHE A 1 91 ? 21.064 10.328 -33.594 1.00 73.88 91 PHE A O 1
ATOM 734 N N . LYS A 1 92 ? 20.433 11.220 -31.632 1.00 77.69 92 LYS A N 1
ATOM 735 C CA . LYS A 1 92 ? 20.193 12.570 -32.171 1.00 77.69 92 LYS A CA 1
ATOM 736 C C . LYS A 1 92 ? 21.466 13.200 -32.739 1.00 77.69 92 LYS A C 1
ATOM 738 O O . LYS A 1 92 ? 21.401 13.971 -33.696 1.00 77.69 92 LYS A O 1
ATOM 743 N N . LYS A 1 93 ? 22.639 12.910 -32.167 1.00 80.88 93 LYS A N 1
ATOM 744 C CA . LYS A 1 93 ? 23.932 13.370 -32.695 1.00 80.88 93 LYS A CA 1
ATOM 745 C C . LYS A 1 93 ? 24.276 12.667 -34.010 1.00 80.88 93 LYS A C 1
ATOM 747 O O . LYS A 1 93 ? 24.550 13.353 -34.990 1.00 80.88 93 LYS A O 1
ATOM 752 N N . LYS A 1 94 ? 24.160 11.336 -34.067 1.00 80.44 94 LYS A N 1
ATOM 753 C CA . LYS A 1 94 ? 24.353 10.537 -35.293 1.00 80.44 94 LYS A CA 1
ATOM 754 C C . LYS A 1 94 ? 23.412 10.956 -36.425 1.00 80.44 94 LYS A C 1
ATOM 756 O O . LYS A 1 94 ? 23.839 11.015 -37.576 1.00 80.44 94 LYS A O 1
ATOM 761 N N . LEU A 1 95 ? 22.152 11.264 -36.113 1.00 79.88 95 LEU A N 1
ATOM 762 C CA . LEU A 1 95 ? 21.180 11.741 -37.100 1.00 79.88 95 LEU A CA 1
ATOM 763 C C . LEU A 1 95 ? 21.584 13.115 -37.657 1.00 79.88 95 LEU A C 1
ATOM 765 O O . LEU A 1 95 ? 21.663 13.282 -38.869 1.00 79.88 95 LEU A O 1
ATOM 769 N N . ARG A 1 96 ? 21.954 14.060 -36.781 1.00 79.19 96 ARG A N 1
ATOM 770 C CA . ARG A 1 96 ? 22.445 15.388 -37.187 1.00 79.19 96 ARG A CA 1
ATOM 771 C C . ARG A 1 96 ? 23.743 15.328 -37.992 1.00 79.19 96 ARG A C 1
ATOM 773 O O . ARG A 1 96 ? 23.932 16.132 -38.898 1.00 79.19 96 ARG A O 1
ATOM 780 N N . GLU A 1 97 ? 24.644 14.397 -37.687 1.00 78.00 97 GLU A N 1
ATOM 781 C CA . GLU A 1 97 ? 25.844 14.160 -38.499 1.00 78.00 97 GLU A CA 1
ATOM 782 C C . GLU A 1 97 ? 25.479 13.664 -39.900 1.00 78.00 97 GLU A C 1
ATOM 784 O O . GLU A 1 97 ? 25.991 14.203 -40.877 1.00 78.00 97 GLU A O 1
ATOM 789 N N . ARG A 1 98 ? 24.544 12.712 -40.023 1.00 71.31 98 ARG A N 1
ATOM 790 C CA . ARG A 1 98 ? 24.044 12.254 -41.329 1.00 71.31 98 ARG A CA 1
ATOM 791 C C . ARG A 1 98 ? 23.377 13.376 -42.121 1.00 71.31 98 ARG A C 1
ATOM 793 O O . ARG A 1 98 ? 23.673 13.522 -43.300 1.00 71.31 98 ARG A O 1
ATOM 800 N N . GLU A 1 99 ? 22.548 14.199 -41.483 1.00 73.88 99 GLU A N 1
ATOM 801 C CA . GLU A 1 99 ? 21.927 15.366 -42.124 1.00 73.88 99 GLU A CA 1
ATOM 802 C C . GLU A 1 99 ? 22.964 16.405 -42.573 1.00 73.88 99 GLU A C 1
ATOM 804 O O . GLU A 1 99 ? 22.842 16.974 -43.655 1.00 73.88 99 GLU A O 1
ATOM 809 N N . ARG A 1 100 ? 24.020 16.644 -41.784 1.00 71.62 100 ARG A N 1
ATOM 810 C CA . ARG A 1 100 ? 25.125 17.536 -42.174 1.00 71.62 100 ARG A CA 1
ATOM 811 C C . ARG A 1 100 ? 25.924 16.981 -43.348 1.00 71.62 100 ARG A C 1
ATOM 813 O O . ARG A 1 100 ? 26.292 17.749 -44.232 1.00 71.62 100 ARG A O 1
ATOM 820 N N . THR A 1 101 ? 26.174 15.675 -43.376 1.00 62.97 101 THR A N 1
ATOM 821 C CA . THR A 1 101 ? 26.829 15.007 -44.507 1.00 62.97 101 THR A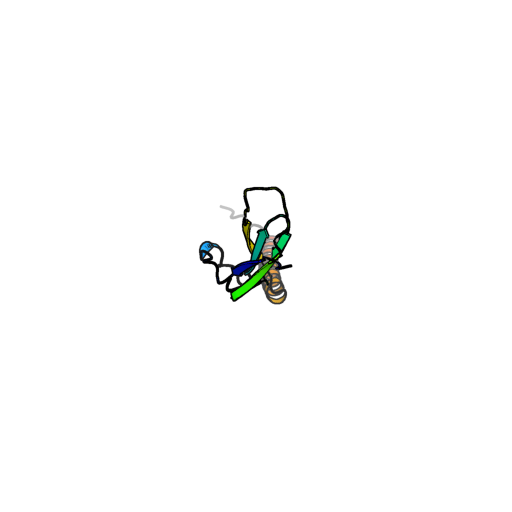 CA 1
ATOM 822 C C . THR A 1 101 ? 25.955 15.085 -45.759 1.00 62.97 101 THR A C 1
ATOM 824 O O . THR A 1 101 ? 26.446 15.490 -46.806 1.00 62.97 101 THR A O 1
ATOM 827 N N . ALA A 1 102 ? 24.650 14.828 -45.641 1.00 61.22 102 ALA A N 1
ATOM 828 C CA . ALA A 1 102 ? 23.690 14.952 -46.741 1.00 61.22 102 ALA A CA 1
ATOM 829 C C . ALA A 1 102 ? 23.517 16.396 -47.253 1.00 61.22 102 ALA A C 1
ATOM 831 O O . ALA A 1 102 ? 23.136 16.601 -48.396 1.00 61.22 102 ALA A O 1
ATOM 832 N N . ARG A 1 103 ? 23.809 17.416 -46.435 1.00 61.94 103 ARG A N 1
ATOM 833 C CA . ARG A 1 103 ? 23.867 18.819 -46.888 1.00 61.94 103 ARG A CA 1
ATOM 834 C C . ARG A 1 103 ? 25.208 19.205 -47.519 1.00 61.94 103 ARG A C 1
ATOM 836 O O . ARG A 1 103 ? 25.248 20.170 -48.271 1.00 61.94 103 ARG A O 1
ATOM 843 N N . ARG A 1 104 ? 26.302 18.502 -47.197 1.00 60.00 104 ARG A N 1
ATOM 844 C CA . ARG A 1 104 ? 27.631 18.733 -47.800 1.00 60.00 104 ARG A CA 1
ATOM 845 C C . ARG A 1 104 ? 27.771 18.075 -49.169 1.00 60.00 104 ARG A C 1
ATOM 847 O O . ARG A 1 104 ? 28.423 18.639 -50.038 1.00 60.00 104 ARG A O 1
ATOM 854 N N . PHE A 1 105 ? 27.153 16.917 -49.357 1.00 55.66 105 PHE A N 1
ATOM 855 C CA . PHE A 1 105 ? 27.000 16.278 -50.658 1.00 55.66 105 PHE A CA 1
ATOM 856 C C . PHE A 1 105 ? 25.585 16.595 -51.140 1.00 55.66 105 PHE A C 1
ATOM 858 O O . PHE A 1 105 ? 24.649 15.899 -50.764 1.00 55.66 105 PHE A O 1
ATOM 865 N N . GLY A 1 106 ? 25.410 17.704 -51.869 1.00 55.50 106 GLY A N 1
ATOM 866 C CA . GLY A 1 106 ? 24.104 18.101 -52.410 1.00 55.50 106 GLY A CA 1
ATOM 867 C C . GLY A 1 106 ? 23.429 16.970 -53.207 1.00 55.50 106 GLY A C 1
ATOM 868 O O . GLY A 1 106 ? 24.104 16.013 -53.589 1.00 55.50 106 GLY A O 1
ATOM 869 N N . PRO A 1 107 ? 22.107 17.045 -53.455 1.00 56.16 107 PRO A N 1
ATOM 870 C CA . PRO A 1 107 ? 21.397 16.002 -54.185 1.00 56.16 107 PRO A CA 1
ATOM 871 C C . PRO A 1 107 ? 22.073 15.786 -55.541 1.00 56.16 107 PRO A C 1
ATOM 873 O O . PRO A 1 107 ? 22.122 16.699 -56.363 1.00 56.16 107 PRO A O 1
ATOM 876 N N . CYS A 1 108 ? 22.615 14.586 -55.762 1.00 51.78 108 CYS A N 1
ATOM 877 C CA . CYS A 1 108 ? 23.081 14.174 -57.076 1.00 51.78 108 CYS A CA 1
ATOM 878 C C . CYS A 1 108 ? 21.860 14.162 -57.997 1.00 51.78 108 CYS A C 1
ATOM 880 O O . CYS A 1 108 ? 21.043 13.243 -57.943 1.00 51.78 108 CYS A O 1
ATOM 882 N N . THR A 1 109 ? 21.702 15.204 -58.807 1.00 51.47 109 THR A N 1
ATOM 883 C CA . THR A 1 109 ? 20.754 15.194 -59.914 1.00 51.47 109 THR A CA 1
ATOM 884 C C . THR A 1 109 ? 21.249 14.152 -60.906 1.00 51.47 109 THR A C 1
ATOM 886 O O . THR A 1 109 ? 22.261 14.356 -61.573 1.00 51.47 109 THR A O 1
ATOM 889 N N . ALA A 1 110 ? 20.571 13.007 -60.952 1.00 48.00 110 ALA A N 1
ATOM 890 C CA . ALA A 1 110 ? 20.744 12.035 -62.015 1.00 48.00 110 ALA A CA 1
ATOM 891 C C . ALA A 1 110 ? 20.183 12.653 -63.303 1.00 48.00 110 ALA A C 1
ATOM 893 O O . ALA A 1 110 ? 18.970 12.685 -63.507 1.00 48.00 110 ALA A O 1
ATOM 894 N N . THR A 1 111 ? 21.059 13.211 -64.135 1.00 44.91 111 THR A N 1
ATOM 895 C CA . THR A 1 111 ? 20.715 13.613 -65.499 1.00 44.91 111 THR A CA 1
ATOM 896 C C . THR A 1 111 ? 20.531 12.330 -66.305 1.00 44.91 111 THR A C 1
ATOM 898 O O . THR A 1 111 ? 21.469 11.540 -66.417 1.00 44.91 111 THR A O 1
ATOM 901 N N . THR A 1 112 ? 19.299 12.087 -66.752 1.00 46.69 112 THR A N 1
ATOM 902 C CA . THR A 1 112 ? 18.957 11.015 -67.702 1.00 46.69 112 THR A CA 1
ATOM 903 C C . THR A 1 112 ? 19.281 11.473 -69.115 1.00 46.69 112 THR A C 1
ATOM 905 O O . THR A 1 112 ? 19.119 12.691 -69.367 1.00 46.69 112 THR A O 1
#